Protein AF-A0A2V5T772-F1 (afdb_monomer)

Structure (mmCIF, N/CA/C/O backbone):
data_AF-A0A2V5T772-F1
#
_entry.id   AF-A0A2V5T772-F1
#
loop_
_atom_site.group_PDB
_atom_site.id
_atom_site.type_symbol
_atom_site.label_atom_id
_atom_site.label_alt_id
_atom_site.label_comp_id
_atom_site.label_asym_id
_atom_site.label_entity_id
_atom_site.label_seq_id
_atom_site.pdbx_PDB_ins_code
_atom_site.Cartn_x
_atom_site.Cartn_y
_atom_site.Cartn_z
_atom_site.occupancy
_atom_site.B_iso_or_equiv
_atom_site.auth_seq_id
_atom_site.auth_comp_id
_atom_site.auth_asym_id
_atom_site.auth_atom_id
_atom_site.pdbx_PDB_model_num
ATOM 1 N N . VAL A 1 1 ? -1.843 -16.546 -5.991 1.00 80.69 1 VAL A N 1
ATOM 2 C CA . VAL A 1 1 ? -1.892 -16.048 -4.591 1.00 80.69 1 VAL A CA 1
ATOM 3 C C . VAL A 1 1 ? -1.922 -14.522 -4.533 1.00 80.69 1 VAL A C 1
ATOM 5 O O . VAL A 1 1 ? -2.911 -13.996 -4.045 1.00 80.69 1 VAL A O 1
ATOM 8 N N . ILE A 1 2 ? -0.929 -13.812 -5.093 1.00 84.75 2 ILE A N 1
ATOM 9 C CA . ILE A 1 2 ? -0.840 -12.333 -5.049 1.00 84.75 2 ILE A CA 1
ATOM 10 C C . ILE A 1 2 ? -2.116 -11.641 -5.562 1.00 84.75 2 ILE A C 1
ATOM 12 O O . ILE A 1 2 ? -2.698 -10.839 -4.841 1.00 84.75 2 ILE A O 1
ATOM 16 N N . GLY A 1 3 ? -2.613 -12.011 -6.749 1.00 88.50 3 GLY A N 1
ATOM 17 C CA . GLY A 1 3 ? -3.832 -11.404 -7.307 1.00 88.50 3 GLY A CA 1
ATOM 18 C C . GLY A 1 3 ? -5.084 -11.588 -6.435 1.00 88.50 3 GLY A C 1
ATOM 19 O O . GLY A 1 3 ? -5.904 -10.684 -6.337 1.00 88.50 3 GLY A O 1
ATOM 20 N N . GLY A 1 4 ? -5.205 -12.715 -5.724 1.00 93.38 4 GLY A N 1
ATOM 21 C CA . GLY A 1 4 ? -6.313 -12.935 -4.789 1.00 93.38 4 GLY A CA 1
ATOM 22 C C . GLY A 1 4 ? -6.246 -11.995 -3.584 1.00 93.38 4 GLY A C 1
ATOM 23 O O . GLY A 1 4 ? -7.249 -11.391 -3.217 1.00 93.38 4 GLY A O 1
ATOM 24 N N . LEU A 1 5 ? -5.051 -11.807 -3.014 1.00 95.06 5 LEU A N 1
ATOM 25 C CA . LEU A 1 5 ? -4.837 -10.852 -1.924 1.00 95.06 5 LEU A CA 1
ATOM 26 C C . LEU A 1 5 ? -5.044 -9.403 -2.376 1.00 95.06 5 LEU A C 1
ATOM 28 O O . LEU A 1 5 ? -5.552 -8.604 -1.598 1.00 95.06 5 LEU A O 1
ATOM 32 N N . GLN A 1 6 ? -4.723 -9.074 -3.630 1.00 95.69 6 GLN A N 1
ATOM 33 C CA . GLN A 1 6 ? -4.982 -7.749 -4.193 1.00 95.69 6 GLN A CA 1
ATOM 34 C C . GLN A 1 6 ? -6.483 -7.451 -4.260 1.00 95.69 6 GLN A C 1
ATOM 36 O O . GLN A 1 6 ? -6.920 -6.389 -3.819 1.00 95.69 6 GLN A O 1
ATOM 41 N N . VAL A 1 7 ? -7.280 -8.410 -4.745 1.00 97.06 7 VAL A N 1
ATOM 42 C CA . VAL A 1 7 ? -8.745 -8.290 -4.774 1.00 97.06 7 VAL A CA 1
ATOM 43 C C . VAL A 1 7 ? -9.304 -8.168 -3.360 1.00 97.06 7 VAL A C 1
ATOM 45 O O . VAL A 1 7 ? -10.109 -7.279 -3.102 1.00 97.06 7 VAL A O 1
ATOM 48 N N . ILE A 1 8 ? -8.850 -9.009 -2.427 1.00 97.06 8 ILE A N 1
ATOM 49 C CA . ILE A 1 8 ? -9.291 -8.948 -1.028 1.00 97.06 8 ILE A CA 1
ATOM 50 C C . ILE A 1 8 ? -8.947 -7.585 -0.419 1.00 97.06 8 ILE A C 1
ATOM 52 O O . ILE A 1 8 ? -9.833 -6.928 0.118 1.00 97.06 8 ILE A O 1
ATOM 56 N N . GLY A 1 9 ? -7.699 -7.128 -0.542 1.00 96.31 9 GLY A N 1
ATOM 57 C CA . GLY A 1 9 ? -7.257 -5.833 -0.026 1.00 96.31 9 GLY A CA 1
ATOM 58 C C . GLY A 1 9 ? -8.091 -4.677 -0.577 1.00 96.31 9 GLY A C 1
ATOM 59 O O . GLY A 1 9 ? -8.609 -3.875 0.199 1.00 96.31 9 GLY A O 1
ATOM 60 N N . GLY A 1 10 ? -8.314 -4.648 -1.895 1.00 96.19 10 GLY A N 1
ATOM 61 C CA . GLY A 1 10 ? -9.169 -3.653 -2.544 1.00 96.19 10 GLY A CA 1
ATOM 62 C C . GLY A 1 10 ? -10.620 -3.696 -2.055 1.00 96.19 10 GLY A C 1
ATOM 63 O O . GLY A 1 10 ? -11.192 -2.655 -1.739 1.00 96.19 10 GLY A O 1
ATOM 64 N N . LEU A 1 11 ? -11.210 -4.886 -1.908 1.00 97.75 11 LEU A N 1
ATOM 65 C CA . LEU A 1 11 ? -12.567 -5.036 -1.371 1.00 97.75 11 LEU A CA 1
ATOM 66 C C . LEU A 1 11 ? -12.679 -4.517 0.066 1.00 97.75 11 LEU A C 1
ATOM 68 O O . LEU A 1 11 ? -13.652 -3.841 0.391 1.00 97.75 11 LEU A O 1
ATOM 72 N N . LEU A 1 12 ? -11.686 -4.778 0.922 1.00 97.25 12 LEU A N 1
ATOM 73 C CA . LEU A 1 12 ? -11.681 -4.263 2.294 1.00 97.25 12 LEU A CA 1
ATOM 74 C C . LEU A 1 12 ? -11.634 -2.727 2.337 1.00 97.25 12 LEU A C 1
ATOM 76 O O . LEU A 1 12 ? -12.278 -2.138 3.211 1.00 97.25 12 LEU A O 1
ATOM 80 N N . LEU A 1 13 ? -10.928 -2.086 1.393 1.00 96.56 13 LEU A N 1
ATOM 81 C CA . LEU A 1 13 ? -10.957 -0.628 1.235 1.00 96.56 13 LEU A CA 1
ATOM 82 C C . LEU A 1 13 ? -12.345 -0.139 0.802 1.00 96.56 13 LEU A C 1
ATOM 84 O O . LEU A 1 13 ? -12.881 0.780 1.416 1.00 96.56 13 LEU A O 1
ATOM 88 N N . LEU A 1 14 ? -12.943 -0.771 -0.213 1.00 96.81 14 LEU A N 1
ATOM 89 C CA . LEU A 1 14 ? -14.238 -0.366 -0.776 1.00 96.81 14 LEU A CA 1
ATOM 90 C C . LEU A 1 14 ? -15.404 -0.544 0.206 1.00 96.81 14 LEU A C 1
ATOM 92 O O . LEU A 1 14 ? -16.315 0.277 0.233 1.00 96.81 14 LEU A O 1
ATOM 96 N N . ILE A 1 15 ? -15.369 -1.589 1.038 1.00 96.81 15 ILE A N 1
ATOM 97 C CA . ILE A 1 15 ? -16.377 -1.835 2.083 1.00 96.81 15 ILE A CA 1
ATOM 98 C C . ILE A 1 15 ? -16.288 -0.783 3.206 1.00 96.81 15 ILE A C 1
ATOM 100 O O . ILE A 1 15 ? -17.255 -0.571 3.936 1.00 96.81 15 ILE A O 1
ATOM 104 N N . GLY A 1 16 ? -15.130 -0.143 3.396 1.00 93.62 16 GLY A N 1
ATOM 105 C CA . GLY A 1 16 ? -14.936 0.915 4.393 1.00 93.62 16 GLY A CA 1
ATOM 106 C C . GLY A 1 16 ? -14.904 0.446 5.855 1.00 93.62 16 GLY A C 1
ATOM 107 O O . GLY A 1 16 ? -14.720 1.262 6.754 1.00 93.62 16 GLY A O 1
ATOM 108 N N . ARG A 1 17 ? -15.056 -0.859 6.129 1.00 89.81 17 ARG A N 1
ATOM 109 C CA . ARG A 1 17 ? -15.105 -1.403 7.501 1.00 89.81 17 ARG A CA 1
ATOM 110 C C . ARG A 1 17 ? -13.764 -1.921 8.020 1.00 89.81 17 ARG A C 1
ATOM 112 O O . ARG A 1 17 ? -13.495 -1.802 9.210 1.00 89.81 17 ARG A O 1
ATOM 119 N N . PHE A 1 18 ? -12.922 -2.465 7.143 1.00 95.50 18 PHE A N 1
ATOM 120 C CA . PHE A 1 18 ? -11.620 -3.047 7.500 1.00 95.50 18 PHE A CA 1
ATOM 121 C C . PHE A 1 18 ? -10.474 -2.355 6.762 1.00 95.50 18 PHE A C 1
ATOM 123 O O . PHE A 1 18 ? -9.528 -2.995 6.306 1.00 95.50 18 PHE A O 1
ATOM 130 N N . VAL A 1 19 ? -10.564 -1.030 6.648 1.00 96.38 19 VAL A N 1
ATOM 131 C CA . VAL A 1 19 ? -9.612 -0.223 5.879 1.00 96.38 19 VAL A CA 1
ATOM 132 C C . VAL A 1 19 ? -8.158 -0.445 6.325 1.00 96.38 19 VAL A C 1
ATOM 134 O O . VAL A 1 19 ? -7.345 -0.757 5.459 1.00 96.38 19 VAL A O 1
ATOM 137 N N . PRO A 1 20 ? -7.799 -0.414 7.629 1.00 96.88 20 PRO A N 1
ATOM 138 C CA . PRO A 1 20 ? -6.410 -0.640 8.045 1.00 96.88 20 PRO A CA 1
ATOM 139 C C . PRO A 1 20 ? -5.867 -2.028 7.674 1.00 96.88 20 PRO A C 1
ATOM 141 O O . PRO A 1 20 ? -4.692 -2.166 7.338 1.00 96.88 20 PRO A O 1
ATOM 144 N N . LEU A 1 21 ? -6.720 -3.058 7.688 1.00 97.31 21 LEU A N 1
ATOM 145 C CA . LEU A 1 21 ? -6.342 -4.406 7.259 1.00 97.31 21 LEU A CA 1
ATOM 146 C C . LEU A 1 21 ? -6.118 -4.457 5.742 1.00 97.31 21 LEU A C 1
ATOM 148 O O . LEU A 1 21 ? -5.119 -5.015 5.295 1.00 97.31 21 LEU A O 1
ATOM 152 N N . GLY A 1 22 ? -7.011 -3.836 4.964 1.00 97.69 22 GLY A N 1
ATOM 153 C CA . GLY A 1 22 ? -6.856 -3.694 3.515 1.00 97.69 22 GLY A CA 1
ATOM 154 C C . GLY A 1 22 ? -5.542 -3.006 3.142 1.00 97.69 22 GLY A C 1
ATOM 155 O O . GLY A 1 22 ? -4.779 -3.558 2.355 1.00 97.69 22 GLY A O 1
ATOM 156 N N . LEU A 1 23 ? -5.235 -1.875 3.786 1.00 97.81 23 LEU A N 1
ATOM 157 C CA . LEU A 1 23 ? -3.978 -1.138 3.598 1.00 97.81 23 LEU A CA 1
ATOM 158 C C . LEU A 1 23 ? -2.743 -1.959 4.006 1.00 97.81 23 LEU A C 1
ATOM 160 O O . LEU A 1 23 ? -1.695 -1.900 3.379 1.00 97.81 23 LEU A O 1
ATOM 164 N N . THR A 1 24 ? -2.848 -2.794 5.039 1.00 97.38 24 THR A N 1
ATOM 165 C CA . THR A 1 24 ? -1.720 -3.657 5.434 1.00 97.38 24 THR A CA 1
ATOM 166 C C . THR A 1 24 ? -1.412 -4.700 4.353 1.00 97.38 24 THR A C 1
ATOM 168 O O . THR A 1 24 ? -0.251 -4.929 4.012 1.00 97.38 24 THR A O 1
ATOM 171 N N . ILE A 1 25 ? -2.452 -5.323 3.786 1.00 97.31 25 ILE A N 1
ATOM 172 C CA . ILE A 1 25 ? -2.316 -6.311 2.705 1.00 97.31 25 ILE A CA 1
ATOM 173 C C . ILE A 1 25 ? -1.771 -5.645 1.436 1.00 97.31 25 ILE A C 1
ATOM 175 O O . ILE A 1 25 ? -0.836 -6.159 0.820 1.00 97.31 25 ILE A O 1
ATOM 179 N N . LEU A 1 26 ? -2.345 -4.505 1.049 1.00 97.75 26 LEU A N 1
ATOM 180 C CA . LEU A 1 26 ? -1.950 -3.777 -0.154 1.00 97.75 26 LEU A CA 1
ATOM 181 C C . LEU A 1 26 ? -0.538 -3.198 -0.032 1.00 97.75 26 LEU A C 1
ATOM 183 O O . LEU A 1 26 ? 0.232 -3.326 -0.980 1.00 97.75 26 LEU A O 1
ATOM 187 N N . GLY A 1 27 ? -0.140 -2.703 1.141 1.00 97.50 27 GLY A N 1
ATOM 188 C CA . GLY A 1 27 ? 1.236 -2.293 1.421 1.00 97.50 27 GLY A CA 1
ATOM 189 C C . GLY A 1 27 ? 2.265 -3.394 1.136 1.00 97.50 27 GLY A C 1
ATOM 190 O O . GLY A 1 27 ? 3.258 -3.148 0.450 1.00 97.50 27 GLY A O 1
ATOM 191 N N . ALA A 1 28 ? 2.011 -4.636 1.567 1.00 97.12 28 ALA A N 1
ATOM 192 C CA . ALA A 1 28 ? 2.892 -5.768 1.258 1.00 97.12 28 ALA A CA 1
ATOM 193 C C . ALA A 1 28 ? 2.950 -6.081 -0.252 1.00 97.12 28 ALA A C 1
ATOM 195 O O . ALA A 1 28 ? 4.011 -6.408 -0.789 1.00 97.12 28 ALA A O 1
ATOM 196 N N . ILE A 1 29 ? 1.822 -5.946 -0.957 1.00 97.69 29 ILE A N 1
ATOM 197 C CA . ILE A 1 29 ? 1.752 -6.130 -2.414 1.00 97.69 29 ILE A CA 1
ATOM 198 C C . ILE A 1 29 ? 2.517 -5.019 -3.140 1.00 97.69 29 ILE A C 1
ATOM 200 O O . ILE A 1 29 ? 3.231 -5.304 -4.096 1.00 97.69 29 ILE A O 1
ATOM 204 N N . ILE A 1 30 ? 2.436 -3.773 -2.673 1.00 97.94 30 ILE A N 1
ATOM 205 C CA . ILE A 1 30 ? 3.174 -2.643 -3.247 1.00 97.94 30 ILE A CA 1
ATOM 206 C C . ILE A 1 30 ? 4.684 -2.857 -3.122 1.00 97.94 30 ILE A C 1
ATOM 208 O O . ILE A 1 30 ? 5.405 -2.629 -4.091 1.00 97.94 30 ILE A O 1
ATOM 212 N N . VAL A 1 31 ? 5.176 -3.382 -1.994 1.00 97.81 31 VAL A N 1
ATOM 213 C CA . VAL A 1 31 ? 6.595 -3.769 -1.865 1.00 97.81 31 VAL A CA 1
ATOM 214 C C . VAL A 1 31 ? 6.978 -4.809 -2.923 1.00 97.81 31 VAL A C 1
ATOM 216 O O . VAL A 1 31 ? 8.016 -4.672 -3.571 1.00 97.81 31 VAL A O 1
ATOM 219 N N . ASN A 1 32 ? 6.132 -5.817 -3.158 1.00 96.44 32 ASN A N 1
ATOM 220 C CA . ASN A 1 32 ? 6.376 -6.805 -4.210 1.00 96.44 32 ASN A CA 1
ATOM 221 C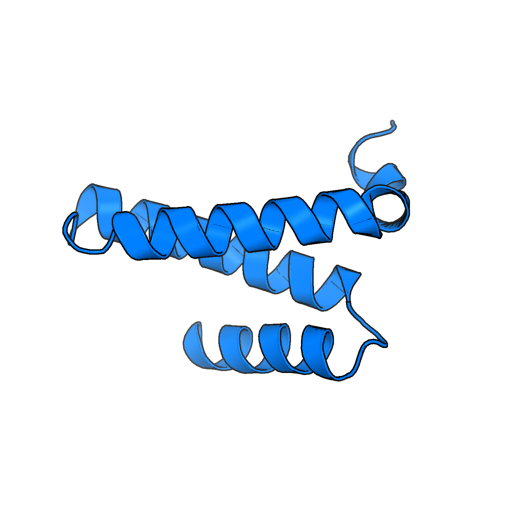 C . ASN A 1 32 ? 6.385 -6.181 -5.619 1.00 96.44 32 ASN A C 1
ATOM 223 O O . ASN A 1 32 ? 7.267 -6.509 -6.412 1.00 96.44 32 ASN A O 1
ATOM 227 N N . ILE A 1 33 ? 5.470 -5.247 -5.906 1.00 96.62 33 ILE A N 1
ATOM 228 C CA . ILE A 1 33 ? 5.438 -4.482 -7.163 1.00 96.62 33 ILE A CA 1
ATOM 229 C C . ILE A 1 33 ? 6.767 -3.750 -7.364 1.00 96.62 33 ILE A C 1
ATOM 231 O O . ILE A 1 33 ? 7.356 -3.866 -8.436 1.00 96.62 33 ILE A O 1
ATOM 235 N N . TRP A 1 34 ? 7.264 -3.038 -6.350 1.00 98.12 34 TRP A N 1
ATOM 236 C CA . TRP A 1 34 ? 8.538 -2.324 -6.442 1.00 98.12 34 TRP A CA 1
ATOM 237 C C . TRP A 1 34 ? 9.705 -3.260 -6.742 1.00 98.12 34 TRP A C 1
ATOM 239 O O . TRP A 1 34 ? 10.454 -3.011 -7.683 1.00 98.12 34 TRP A O 1
ATOM 249 N N . VAL A 1 35 ? 9.834 -4.359 -5.995 1.00 98.06 35 VAL A N 1
ATOM 250 C CA . VAL A 1 35 ? 10.911 -5.339 -6.207 1.00 98.06 35 VAL A CA 1
ATOM 251 C C . VAL A 1 35 ? 10.860 -5.912 -7.624 1.00 98.06 35 VAL A C 1
ATOM 253 O O . VAL A 1 35 ? 11.887 -5.982 -8.294 1.00 98.06 35 VAL A O 1
ATOM 256 N N . PHE A 1 36 ? 9.673 -6.282 -8.109 1.00 97.31 36 PHE A N 1
ATOM 257 C CA . PHE A 1 36 ? 9.517 -6.838 -9.450 1.00 97.31 36 PHE A CA 1
ATOM 258 C C . PHE A 1 36 ? 9.897 -5.832 -10.545 1.00 97.31 36 PHE A C 1
ATOM 260 O O . PHE A 1 36 ? 10.690 -6.156 -11.426 1.00 97.31 36 PHE A O 1
ATOM 267 N N . HIS A 1 37 ? 9.379 -4.603 -10.490 1.00 97.31 37 HIS A N 1
ATOM 268 C CA . HIS A 1 37 ? 9.605 -3.629 -11.560 1.00 97.31 37 HIS A CA 1
ATOM 269 C C . HIS A 1 37 ? 11.026 -3.058 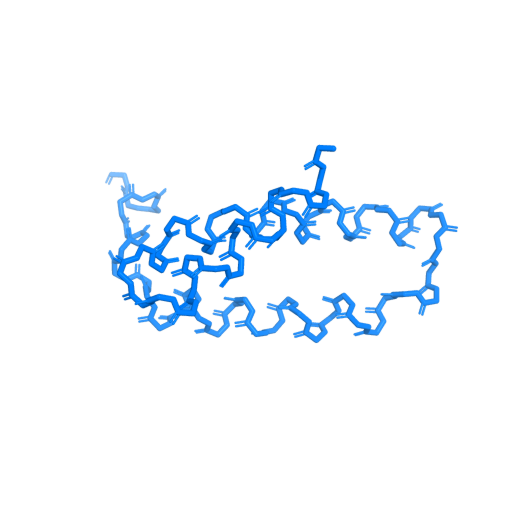-11.537 1.00 97.31 37 HIS A C 1
ATOM 271 O O . HIS A 1 37 ? 11.596 -2.829 -12.596 1.00 97.31 37 HIS A O 1
ATOM 277 N N . ILE A 1 38 ? 11.651 -2.906 -10.365 1.00 98.12 38 ILE A N 1
ATOM 278 C CA . ILE A 1 38 ? 13.065 -2.505 -10.287 1.00 98.12 38 ILE A CA 1
ATOM 279 C C . ILE A 1 38 ? 13.975 -3.565 -10.925 1.00 98.12 38 ILE A C 1
ATOM 281 O O . ILE A 1 38 ? 14.944 -3.211 -11.592 1.00 98.12 38 ILE A O 1
ATOM 285 N N . LEU A 1 39 ? 13.688 -4.854 -10.713 1.00 98.25 39 LEU A N 1
ATOM 286 C CA . LEU A 1 39 ? 14.592 -5.937 -11.113 1.00 98.25 39 LEU A CA 1
ATOM 287 C C . LEU A 1 39 ? 14.296 -6.533 -12.494 1.00 98.25 39 LEU A C 1
ATOM 289 O O . LEU A 1 39 ? 15.205 -7.087 -13.107 1.00 98.25 39 LEU A O 1
ATOM 293 N N . MET A 1 40 ? 13.046 -6.483 -12.960 1.00 97.62 40 MET A N 1
ATOM 294 C CA . MET A 1 40 ? 12.607 -7.238 -14.142 1.00 97.62 40 MET A CA 1
ATOM 2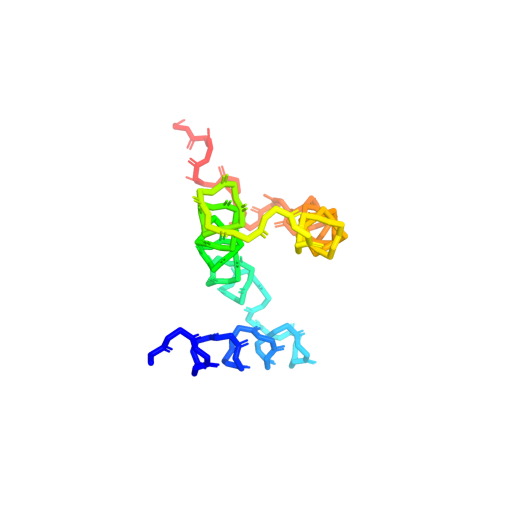95 C C . MET A 1 40 ? 11.901 -6.390 -15.203 1.00 97.62 40 MET A C 1
ATOM 297 O O . MET A 1 40 ? 12.120 -6.635 -16.385 1.00 97.62 40 MET A O 1
ATOM 301 N N . ALA A 1 41 ? 11.067 -5.424 -14.806 1.00 97.19 41 ALA A N 1
ATOM 302 C CA . ALA A 1 41 ? 10.224 -4.655 -15.733 1.00 97.19 41 ALA A CA 1
ATOM 303 C C . ALA A 1 41 ? 10.131 -3.163 -15.343 1.00 97.19 41 ALA A C 1
ATOM 305 O O . ALA A 1 41 ? 9.108 -2.725 -14.808 1.00 97.19 41 ALA A O 1
ATOM 306 N N . PRO A 1 42 ? 11.183 -2.352 -15.559 1.00 96.31 42 PRO A N 1
ATOM 307 C CA . PRO A 1 42 ? 11.213 -0.951 -15.123 1.00 96.31 42 PRO A CA 1
ATOM 308 C C . PRO A 1 42 ? 10.125 -0.066 -15.747 1.00 96.31 42 PRO A C 1
ATOM 310 O O . PRO A 1 42 ? 9.754 0.964 -15.184 1.00 96.31 42 PRO A O 1
ATOM 313 N N . GLU A 1 43 ? 9.564 -0.461 -16.887 1.00 95.88 43 GLU A N 1
ATOM 314 C CA . GLU A 1 43 ? 8.469 0.237 -17.561 1.00 95.88 43 GLU A CA 1
ATOM 315 C C . GLU A 1 43 ? 7.193 0.355 -16.709 1.00 95.88 43 GLU A C 1
ATOM 317 O O . GLU A 1 43 ? 6.392 1.261 -16.938 1.00 95.88 43 GLU A O 1
ATOM 322 N N . GLY A 1 44 ? 7.007 -0.501 -15.696 1.00 94.94 44 GLY A N 1
ATOM 323 C CA . GLY A 1 44 ? 5.881 -0.407 -14.759 1.00 94.94 44 GLY A CA 1
ATOM 324 C C . GLY A 1 44 ? 6.168 0.407 -13.490 1.00 94.94 44 GLY A C 1
ATOM 325 O O . GLY A 1 44 ? 5.341 0.430 -12.578 1.00 94.94 44 GLY A O 1
ATOM 326 N N . LEU A 1 45 ? 7.292 1.129 -13.416 1.00 96.25 45 LEU A N 1
ATOM 32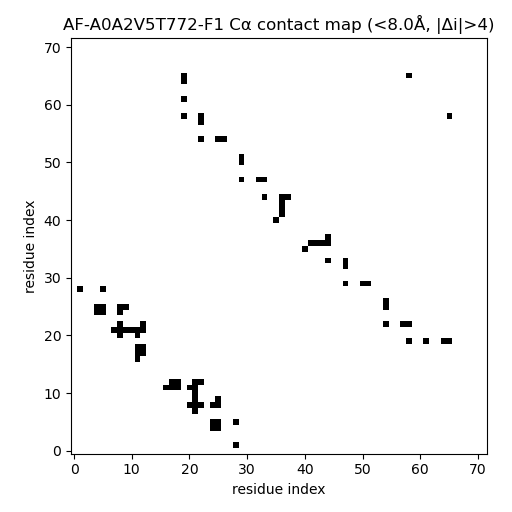7 C CA . LEU A 1 45 ? 7.562 2.058 -12.311 1.00 96.25 45 LEU A CA 1
ATOM 328 C C . LEU A 1 45 ? 6.552 3.220 -12.210 1.00 96.25 45 LEU A C 1
ATOM 330 O O . LEU A 1 45 ? 6.141 3.530 -11.090 1.00 96.25 45 LEU A O 1
ATOM 334 N N . PRO A 1 46 ? 6.088 3.855 -13.307 1.00 97.06 46 PRO A N 1
ATOM 335 C CA . PRO A 1 46 ? 5.104 4.933 -13.208 1.00 97.06 46 PRO A CA 1
ATOM 336 C C . PRO A 1 46 ? 3.807 4.541 -12.470 1.00 97.06 46 PRO A C 1
ATOM 338 O O . PRO A 1 46 ? 3.449 5.239 -11.518 1.00 97.06 46 PRO A O 1
ATOM 341 N N . PRO A 1 47 ? 3.111 3.431 -12.801 1.00 95.88 47 PRO A N 1
ATOM 342 C CA . PRO A 1 47 ? 1.941 3.019 -12.027 1.00 95.88 47 PRO A CA 1
ATOM 343 C C . PRO A 1 47 ? 2.293 2.601 -10.590 1.00 95.88 47 PRO A C 1
ATOM 345 O O . PRO A 1 47 ? 1.492 2.858 -9.690 1.00 95.88 47 PRO A O 1
ATOM 348 N N . ALA A 1 48 ? 3.484 2.035 -10.340 1.00 97.00 48 ALA A N 1
ATOM 349 C CA . ALA A 1 48 ? 3.953 1.713 -8.986 1.00 97.00 48 ALA A CA 1
ATOM 350 C C . ALA A 1 48 ? 4.080 2.965 -8.096 1.00 97.00 48 ALA A C 1
ATOM 352 O O . ALA A 1 48 ? 3.697 2.940 -6.924 1.00 97.00 48 ALA A O 1
ATOM 353 N N . ILE A 1 49 ? 4.547 4.084 -8.654 1.00 97.94 49 ILE A N 1
ATOM 354 C CA . ILE A 1 49 ? 4.607 5.372 -7.951 1.00 97.94 49 ILE A CA 1
ATOM 355 C C . ILE A 1 49 ? 3.197 5.850 -7.598 1.00 97.94 49 ILE A C 1
ATOM 357 O O . ILE A 1 49 ? 2.939 6.197 -6.446 1.00 97.94 49 ILE A O 1
ATOM 361 N N . VAL A 1 50 ? 2.272 5.829 -8.562 1.00 98.06 50 VAL A N 1
ATOM 362 C CA . VAL A 1 50 ? 0.896 6.310 -8.359 1.00 98.06 50 VAL A CA 1
ATOM 363 C C . VAL A 1 50 ? 0.193 5.531 -7.246 1.00 98.06 50 VAL A C 1
ATOM 365 O O . VAL A 1 50 ? -0.332 6.144 -6.317 1.00 98.06 50 VAL A O 1
ATOM 368 N N . ILE A 1 51 ? 0.218 4.193 -7.293 1.00 97.06 51 ILE A N 1
ATOM 369 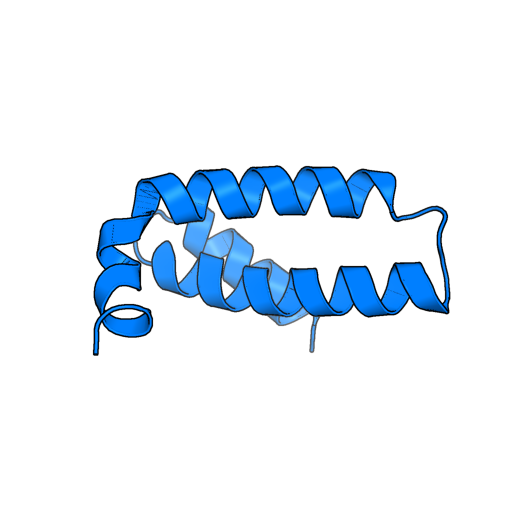C CA . ILE A 1 51 ? -0.417 3.371 -6.251 1.00 97.06 51 ILE A CA 1
ATOM 370 C C . ILE A 1 51 ? 0.244 3.593 -4.885 1.00 97.06 51 ILE A C 1
ATOM 372 O O . ILE A 1 51 ? -0.457 3.687 -3.883 1.00 97.06 51 ILE A O 1
ATOM 376 N N . THR A 1 52 ? 1.567 3.777 -4.838 1.00 98.25 52 THR A N 1
ATOM 377 C CA . THR A 1 52 ? 2.284 4.062 -3.585 1.00 98.25 52 THR A CA 1
ATOM 378 C C . THR A 1 52 ? 1.830 5.382 -2.972 1.00 98.25 52 THR A C 1
ATOM 380 O O . THR A 1 52 ? 1.594 5.449 -1.770 1.00 98.25 52 THR A O 1
ATOM 383 N N . VAL A 1 53 ? 1.660 6.433 -3.778 1.00 98.56 53 VAL A N 1
ATOM 384 C CA . VAL A 1 53 ? 1.178 7.734 -3.287 1.00 98.56 53 VAL A CA 1
ATOM 385 C C . VAL A 1 53 ? -0.237 7.616 -2.716 1.00 98.56 53 VAL A C 1
ATOM 387 O O . VAL A 1 53 ? -0.505 8.153 -1.641 1.00 98.56 53 VAL A O 1
ATOM 390 N N . LEU A 1 54 ? -1.130 6.889 -3.393 1.00 98.12 54 LEU A N 1
ATOM 391 C CA . LEU A 1 54 ? -2.496 6.656 -2.914 1.00 98.12 54 LEU A CA 1
ATOM 392 C C . LEU A 1 54 ? -2.517 5.845 -1.610 1.00 98.12 54 LEU A C 1
ATOM 394 O O . LEU A 1 54 ? -3.233 6.204 -0.675 1.00 98.12 54 LEU A O 1
ATOM 398 N N . GLU A 1 55 ? -1.704 4.792 -1.527 1.00 98.06 55 GLU A N 1
ATOM 399 C CA . GLU A 1 55 ? -1.550 3.971 -0.325 1.00 98.06 55 GLU A CA 1
ATOM 400 C C . GLU A 1 55 ? -1.061 4.821 0.854 1.00 98.06 55 GLU A C 1
ATOM 402 O O . GLU A 1 55 ? -1.673 4.820 1.919 1.00 98.06 55 GLU A O 1
ATOM 407 N N . LEU A 1 56 ? -0.001 5.613 0.653 1.00 98.12 56 LEU A N 1
ATOM 408 C CA . LEU A 1 56 ? 0.559 6.492 1.681 1.00 98.12 56 LEU A CA 1
ATOM 409 C C . LEU A 1 56 ? -0.437 7.563 2.129 1.00 98.12 56 LEU A C 1
ATOM 411 O O . LEU A 1 56 ? -0.528 7.846 3.323 1.00 98.12 56 LEU A O 1
ATOM 415 N N . PHE A 1 57 ? -1.206 8.133 1.200 1.00 98.31 57 PHE A N 1
ATOM 416 C CA . PHE A 1 57 ? -2.274 9.074 1.527 1.00 98.31 57 PHE A CA 1
ATOM 417 C C . PHE A 1 57 ? -3.318 8.435 2.453 1.00 98.31 57 PHE A C 1
ATOM 419 O O . PHE A 1 57 ? -3.665 9.007 3.490 1.00 98.31 57 PHE A O 1
ATOM 426 N N . LEU A 1 58 ? -3.782 7.225 2.130 1.00 97.44 58 LEU A N 1
ATOM 427 C CA . LEU A 1 58 ? -4.747 6.511 2.963 1.00 97.44 58 LEU A CA 1
ATOM 428 C C . LEU A 1 58 ? -4.140 6.097 4.307 1.00 97.44 58 LEU A C 1
ATOM 430 O O . LEU A 1 58 ? -4.755 6.325 5.346 1.00 97.44 58 LEU A O 1
ATOM 434 N N . VAL A 1 59 ? -2.917 5.569 4.333 1.00 97.25 59 VAL A N 1
ATOM 435 C CA . VAL A 1 59 ? -2.214 5.247 5.585 1.00 97.25 59 VAL A CA 1
ATOM 436 C C . VAL A 1 59 ? -2.066 6.491 6.460 1.00 97.25 59 VAL A C 1
ATOM 438 O O . VAL A 1 59 ? -2.296 6.414 7.665 1.00 97.25 59 VAL A O 1
ATOM 441 N N . PHE A 1 60 ? -1.764 7.655 5.883 1.00 96.75 60 PHE A N 1
ATOM 442 C CA . PHE A 1 60 ? -1.687 8.914 6.621 1.00 96.75 60 PHE A CA 1
ATOM 443 C C . PHE A 1 60 ? -3.043 9.339 7.204 1.00 96.75 60 PHE A C 1
ATOM 445 O O . PHE A 1 60 ? -3.113 9.794 8.355 1.00 96.75 60 PHE A O 1
ATOM 452 N N . GLN A 1 61 ? -4.126 9.152 6.446 1.00 96.88 61 GLN A N 1
ATOM 453 C CA . GLN A 1 61 ? -5.487 9.423 6.908 1.00 96.88 61 GLN A CA 1
ATOM 454 C C . GLN A 1 61 ? -5.898 8.483 8.053 1.00 96.88 61 GLN A C 1
ATOM 456 O O . GLN A 1 61 ? -6.484 8.927 9.039 1.00 96.88 61 GLN A O 1
ATOM 461 N N . TYR A 1 62 ? -5.520 7.206 7.972 1.00 95.56 62 TYR A N 1
ATOM 462 C CA . TYR A 1 62 ? -5.800 6.179 8.981 1.00 95.56 62 TYR A CA 1
ATOM 463 C C . TYR A 1 62 ? -4.645 5.970 9.980 1.00 95.56 62 TYR A C 1
ATOM 465 O O . TYR A 1 62 ? -4.647 4.988 10.720 1.00 95.56 62 TYR A O 1
ATOM 473 N N . ARG A 1 63 ? -3.677 6.896 10.075 1.00 94.56 63 ARG A N 1
ATOM 474 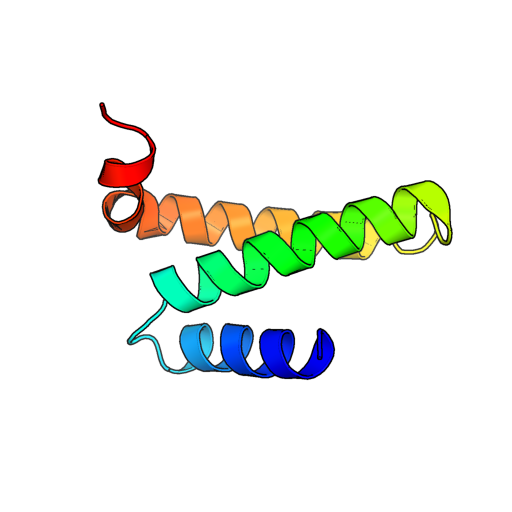C CA . ARG A 1 63 ? -2.430 6.732 10.859 1.00 94.56 63 ARG A CA 1
ATOM 475 C C . ARG A 1 63 ? -2.644 6.393 12.332 1.00 94.56 63 ARG A C 1
ATOM 477 O O . ARG A 1 63 ? -1.798 5.752 12.946 1.00 94.56 63 ARG A O 1
ATOM 484 N N . ALA A 1 64 ? -3.773 6.812 12.905 1.00 95.56 64 ALA A N 1
ATOM 485 C CA . ALA A 1 64 ? -4.134 6.484 14.280 1.00 95.56 64 ALA A CA 1
ATOM 486 C C . ALA A 1 64 ? -4.293 4.966 14.483 1.00 95.56 64 ALA A C 1
ATOM 488 O O . ALA A 1 64 ? -3.868 4.451 15.512 1.00 95.56 64 ALA A O 1
ATOM 489 N N . ALA A 1 65 ? -4.811 4.244 13.482 1.00 94.75 65 ALA A N 1
ATOM 490 C CA . ALA A 1 65 ? -4.929 2.787 13.513 1.00 94.75 65 ALA A CA 1
ATOM 491 C C . ALA A 1 65 ? -3.561 2.081 13.472 1.00 94.75 65 ALA A C 1
ATOM 493 O O . ALA A 1 65 ? -3.432 0.965 13.964 1.00 94.75 65 ALA A O 1
ATOM 494 N N . PHE A 1 66 ? -2.536 2.745 12.931 1.00 93.62 66 PHE A N 1
ATOM 495 C CA . PHE A 1 66 ? -1.169 2.226 12.831 1.00 93.62 66 PHE A CA 1
ATOM 496 C C . PHE A 1 66 ? -0.249 2.724 13.953 1.00 93.62 66 PHE A C 1
ATOM 498 O O . PHE A 1 66 ? 0.910 2.326 14.021 1.00 93.62 66 PHE A O 1
ATOM 505 N N . ALA A 1 67 ?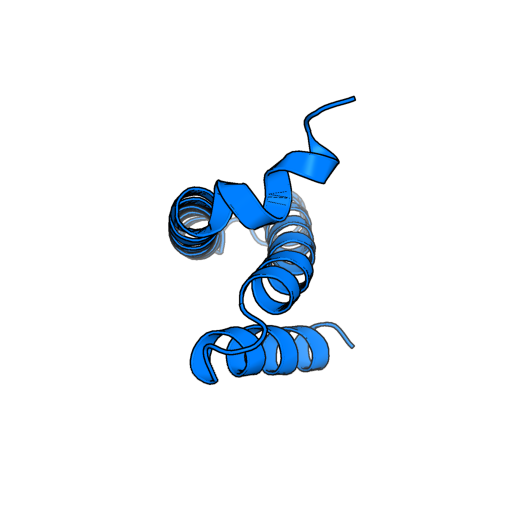 -0.736 3.573 14.861 1.00 91.44 67 ALA A N 1
ATOM 506 C CA . ALA A 1 67 ? 0.085 4.179 15.905 1.00 91.44 67 ALA A CA 1
ATOM 507 C C . ALA A 1 67 ? 0.795 3.144 16.797 1.00 91.44 67 ALA A C 1
ATOM 509 O O . ALA A 1 67 ? 1.942 3.369 17.174 1.00 91.44 67 ALA A O 1
ATOM 510 N N . GLY A 1 68 ? 0.138 2.018 17.096 1.00 90.88 68 GLY A N 1
ATOM 511 C CA . GLY A 1 68 ? 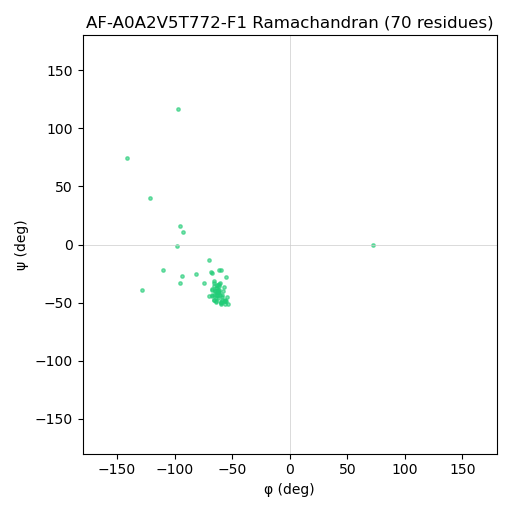0.707 0.937 17.910 1.00 90.88 68 GLY A CA 1
ATOM 512 C C . GLY A 1 68 ? 1.828 0.144 17.231 1.00 90.88 68 GLY A C 1
ATOM 513 O O . GLY A 1 68 ? 2.537 -0.581 17.911 1.00 90.88 68 GLY A O 1
ATOM 514 N N . LEU A 1 69 ? 2.018 0.281 15.913 1.00 87.06 69 LEU A N 1
ATOM 515 C CA . LEU A 1 69 ? 3.160 -0.322 15.209 1.00 87.06 69 LEU A CA 1
ATOM 516 C C . LEU A 1 69 ? 4.433 0.516 15.343 1.00 87.06 69 LEU A C 1
ATOM 518 O O . LEU A 1 69 ? 5.530 -0.011 15.197 1.00 87.06 69 LEU A O 1
ATOM 522 N N . VAL A 1 70 ? 4.287 1.825 15.566 1.00 86.12 70 VAL A N 1
ATOM 523 C CA . VAL A 1 70 ? 5.400 2.788 15.519 1.00 86.12 70 VAL A CA 1
ATOM 524 C C . VAL A 1 70 ? 5.749 3.328 16.908 1.00 86.12 70 VAL A C 1
ATOM 526 O O . VAL A 1 70 ? 6.855 3.817 17.119 1.00 86.12 70 VAL A O 1
ATOM 529 N N . ARG A 1 71 ? 4.819 3.259 17.867 1.00 76.25 71 ARG A N 1
ATOM 530 C CA . ARG A 1 71 ? 5.057 3.643 19.262 1.00 76.25 71 ARG A CA 1
ATOM 531 C C . ARG A 1 71 ? 5.378 2.397 20.088 1.00 76.25 71 ARG A C 1
ATOM 533 O O . ARG A 1 71 ? 4.532 1.514 20.184 1.00 76.25 71 ARG A O 1
ATOM 540 N N . ALA A 1 72 ? 6.597 2.363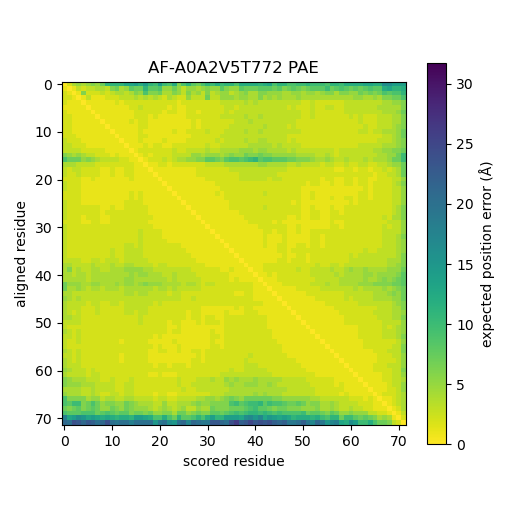 20.629 1.00 58.66 72 ALA A N 1
ATOM 541 C CA . ALA A 1 72 ? 7.072 1.385 21.609 1.00 58.66 72 ALA A CA 1
ATOM 542 C C . ALA A 1 72 ? 6.628 1.759 23.028 1.00 58.66 72 ALA A C 1
ATOM 544 O O . ALA A 1 72 ? 6.551 2.980 23.308 1.00 58.66 72 ALA A O 1
#

pLDDT: mean 94.99, std 5.92, range [58.66, 98.56]

Mean predicted aligned error: 2.96 Å

Foldseek 3Di:
DLVVLLVVLVVCCVVVPNPVVSLVSVVVSLVVVVVCCVVPNVVCVVVSVVVVVVSVVSCVVVVVVVVVVVPD

Secondary structure (DSSP, 8-state):
-HHHHHHHHHHHHHHSSSHHHHHHHHHHHHHHHHHHHHHT-GGGHHHHHHHHHHHHHHHHHTHHHHHHHH--

Radius of gyration: 12.97 Å; Cα contacts (8 Å, |Δi|>4): 46; chains: 1; bounding box: 31×26×39 Å

Sequence (72 aa):
VIGGLQVIGGLLLLIGRFVPLGLTILGAIIVNIWVFHILMAPEGLPPAIVITVLELFLVFQYRAAFAGLVRA

Solvent-accessible surface area (backbone atoms only — not comparable to full-atom values): 4093 Å² total; per-residue (Å²): 111,68,69,59,49,50,52,51,16,52,49,26,46,74,70,63,79,44,40,73,60,12,51,54,49,42,51,58,49,50,54,51,50,50,56,46,20,75,75,75,41,62,88,53,43,67,63,52,50,54,52,48,53,54,49,51,53,50,48,61,75,47,37,78,81,51,42,75,82,77,56,131